Protein AF-A0A378F6L7-F1 (afdb_monomer)

Sequence (159 aa):
MEGLFYFVRNPQSTYTEWGWEIWPQGLTDGIMMIKARYGDIPIYITENGLGAKDPIIDGEVVDDPRIDYLSSHIGALEKALALGADVRGYYPWSFIDLLSWLNGYQKQYGFVYVDHSKIWRGNERRVFMVQICYCQSRRTALIFSCGRHSAPGLILEYS

Nearest PDB structures (foldseek):
  5yif-assembly2_B  TM=9.722E-01  e=2.146E-14  Bacillus sp. (in: firmicutes)
  8ht0-assembly1_A  TM=9.486E-01  e=3.854E-12  Caldibacillus thermoamylovorans
  5ns7-assembly1_A  TM=9.377E-01  e=6.087E-11  marine metagenome
  5ns8-assembly1_C  TM=9.404E-01  e=1.174E-10  marine metagenome
  5ns6-assembly1_C  TM=9.397E-01  e=1.254E-10  marine metagenome

Structure (mmCIF, N/CA/C/O backbone):
data_AF-A0A378F6L7-F1
#
_entry.id   AF-A0A378F6L7-F1
#
loop_
_atom_site.group_PDB
_atom_site.id
_atom_site.type_symbol
_atom_site.label_atom_id
_atom_site.label_alt_id
_atom_site.label_comp_id
_atom_site.label_asym_id
_atom_site.label_entity_id
_atom_site.label_seq_id
_atom_site.pdbx_PDB_ins_code
_atom_site.Cartn_x
_atom_site.Cartn_y
_atom_site.Cartn_z
_atom_site.occupancy
_atom_site.B_iso_or_equiv
_atom_site.auth_seq_id
_atom_site.auth_comp_id
_atom_site.auth_asym_id
_atom_site.auth_atom_id
_atom_site.pdbx_PDB_model_num
ATOM 1 N N . MET A 1 1 ? 17.661 23.290 4.396 1.00 47.00 1 MET A N 1
ATOM 2 C CA . MET A 1 1 ? 17.514 23.350 5.863 1.00 47.00 1 MET A CA 1
ATOM 3 C C . MET A 1 1 ? 18.167 22.096 6.411 1.00 47.00 1 MET A C 1
ATOM 5 O O . MET A 1 1 ? 17.628 21.012 6.246 1.00 47.00 1 MET A O 1
ATOM 9 N N . GLU A 1 2 ? 19.389 22.233 6.908 1.00 51.03 2 GLU A N 1
ATOM 10 C CA . GLU A 1 2 ? 20.197 21.135 7.442 1.00 51.03 2 GLU A CA 1
ATOM 11 C C . GLU A 1 2 ? 19.843 20.962 8.932 1.00 51.03 2 GLU A C 1
ATOM 13 O O . GLU A 1 2 ? 19.684 21.960 9.632 1.00 51.03 2 GLU A O 1
ATOM 18 N N . GLY A 1 3 ? 19.640 19.729 9.412 1.00 74.38 3 GLY A N 1
ATOM 19 C CA . GLY A 1 3 ? 19.447 19.449 10.847 1.00 74.38 3 GLY A CA 1
ATOM 20 C C . GLY A 1 3 ? 18.022 19.525 11.425 1.00 74.38 3 GLY A C 1
ATOM 21 O O . GLY A 1 3 ? 17.879 19.441 12.639 1.00 74.38 3 GLY A O 1
ATOM 22 N N . LEU A 1 4 ? 16.960 19.647 10.616 1.00 78.25 4 LEU A N 1
ATOM 23 C CA . LEU A 1 4 ? 15.572 19.610 11.129 1.00 78.25 4 LEU A CA 1
ATOM 24 C C . LEU A 1 4 ? 15.067 18.200 11.462 1.00 78.25 4 LEU A C 1
ATOM 26 O O . LEU A 1 4 ? 14.217 18.039 12.333 1.00 78.25 4 LEU A O 1
ATOM 30 N N . PHE A 1 5 ? 15.576 17.186 10.769 1.00 79.44 5 PHE A N 1
ATOM 31 C CA . PHE A 1 5 ? 15.287 15.778 11.016 1.00 79.44 5 PHE A CA 1
ATOM 32 C C . PHE A 1 5 ? 16.454 14.924 10.517 1.00 79.44 5 PHE A C 1
ATOM 34 O O . PHE A 1 5 ? 17.208 15.340 9.635 1.00 79.44 5 PHE A O 1
ATOM 41 N N . TYR A 1 6 ? 16.592 13.724 11.077 1.00 77.56 6 TYR A N 1
ATOM 42 C CA . TYR A 1 6 ? 17.505 12.698 10.587 1.00 77.56 6 TYR A CA 1
ATOM 43 C C . TYR A 1 6 ? 16.699 11.460 10.198 1.00 77.56 6 TYR A C 1
ATOM 45 O O . TYR A 1 6 ? 15.726 11.100 10.860 1.00 77.56 6 TYR A O 1
ATOM 53 N N . PHE A 1 7 ? 17.088 10.821 9.097 1.00 78.81 7 PHE A N 1
ATOM 54 C CA . PHE A 1 7 ? 16.468 9.573 8.676 1.00 78.81 7 PHE A CA 1
ATOM 55 C C . PHE A 1 7 ? 16.966 8.443 9.572 1.00 78.81 7 PHE A C 1
ATOM 57 O O . PHE A 1 7 ? 18.150 8.108 9.559 1.00 78.81 7 PHE A O 1
ATOM 64 N N . VAL A 1 8 ? 16.056 7.844 10.334 1.00 84.56 8 VAL A N 1
ATOM 65 C CA . VAL A 1 8 ? 16.320 6.593 11.043 1.00 84.56 8 VAL A CA 1
ATOM 66 C C . VAL A 1 8 ? 15.989 5.452 10.097 1.00 84.56 8 VAL A C 1
ATOM 68 O O . VAL A 1 8 ? 14.870 5.367 9.601 1.00 84.56 8 VAL A O 1
ATOM 71 N N . ARG A 1 9 ? 16.969 4.586 9.832 1.00 87.38 9 ARG A N 1
ATOM 72 C CA . ARG A 1 9 ? 16.750 3.345 9.089 1.00 87.38 9 ARG A CA 1
ATOM 73 C C . ARG A 1 9 ? 16.812 2.171 10.042 1.00 87.38 9 ARG A C 1
ATOM 75 O O . ARG A 1 9 ? 17.753 2.063 10.825 1.00 87.38 9 ARG A O 1
ATOM 82 N N . ASN A 1 10 ? 15.830 1.289 9.937 1.00 88.44 10 ASN A N 1
ATOM 83 C CA . ASN A 1 10 ? 15.849 0.001 10.594 1.00 88.44 10 ASN A CA 1
ATOM 84 C C . ASN A 1 10 ? 16.680 -0.976 9.737 1.00 88.44 10 ASN A C 1
ATOM 86 O O . ASN A 1 10 ? 16.257 -1.302 8.627 1.00 88.44 10 ASN A O 1
ATOM 90 N N . PRO A 1 11 ? 17.835 -1.477 10.218 1.00 88.38 11 PRO A N 1
ATOM 91 C CA . PRO A 1 11 ? 18.685 -2.390 9.447 1.00 88.38 11 PRO A CA 1
ATOM 92 C C . PRO A 1 11 ? 18.005 -3.712 9.071 1.00 88.38 11 PRO A C 1
ATOM 94 O O . PRO A 1 11 ? 18.477 -4.402 8.174 1.00 88.38 11 PRO A O 1
ATOM 97 N N . GLN A 1 12 ? 16.926 -4.081 9.765 1.00 88.56 12 GLN A N 1
ATOM 98 C CA . GLN A 1 12 ? 16.186 -5.324 9.538 1.00 88.56 12 GLN A CA 1
ATOM 99 C C . GLN A 1 12 ? 15.013 -5.160 8.562 1.00 88.56 12 GLN A C 1
ATOM 101 O O . GLN A 1 12 ? 14.306 -6.130 8.298 1.00 88.56 12 GLN A O 1
ATOM 106 N N . SER A 1 13 ? 14.777 -3.947 8.056 1.00 90.31 13 SER A N 1
ATOM 107 C CA . SER A 1 13 ? 13.631 -3.650 7.201 1.00 90.31 13 SER A CA 1
ATOM 108 C C . SER A 1 13 ? 13.992 -3.637 5.719 1.00 90.31 13 SER A C 1
ATOM 110 O O . SER A 1 13 ? 15.152 -3.481 5.331 1.00 90.31 13 SER A O 1
ATOM 112 N N . THR A 1 14 ? 12.973 -3.798 4.880 1.00 91.50 14 THR A N 1
ATOM 113 C CA . THR A 1 14 ? 13.114 -3.750 3.423 1.00 91.50 14 THR A CA 1
ATOM 114 C C . THR A 1 14 ? 12.780 -2.352 2.930 1.00 91.50 14 THR A C 1
ATOM 116 O O . THR A 1 14 ? 11.801 -1.750 3.363 1.00 91.50 14 THR A O 1
ATOM 119 N N . TYR A 1 15 ? 13.575 -1.838 1.996 1.00 92.00 15 TYR A N 1
ATOM 120 C CA . TYR A 1 15 ? 13.383 -0.511 1.425 1.00 92.00 15 TYR A CA 1
ATOM 121 C C . TYR A 1 15 ? 13.254 -0.597 -0.093 1.00 92.00 15 TYR A C 1
ATOM 123 O O . TYR A 1 15 ? 13.943 -1.376 -0.748 1.00 92.00 15 TYR A O 1
ATOM 131 N N . THR A 1 16 ? 12.390 0.241 -0.655 1.00 90.31 16 THR A N 1
ATOM 132 C CA . THR A 1 16 ? 12.325 0.476 -2.101 1.00 90.31 16 THR A CA 1
ATOM 133 C C . THR A 1 16 ? 13.617 1.133 -2.600 1.00 90.31 16 THR A C 1
ATOM 135 O O . THR A 1 16 ? 14.340 1.765 -1.824 1.00 90.31 16 THR A O 1
ATOM 138 N N . GLU A 1 17 ? 13.864 1.095 -3.915 1.00 86.50 17 GLU A N 1
ATOM 139 C CA . GLU A 1 17 ? 14.955 1.857 -4.560 1.00 86.50 17 GLU A CA 1
ATOM 140 C C . GLU A 1 17 ? 14.894 3.362 -4.215 1.00 86.50 17 GLU A C 1
ATOM 142 O O . GLU A 1 17 ? 15.896 4.071 -4.219 1.00 86.50 17 GLU A O 1
ATOM 147 N N . TRP A 1 18 ? 13.711 3.842 -3.830 1.00 86.69 18 TRP A N 1
ATOM 148 C CA . TRP A 1 18 ? 13.436 5.232 -3.481 1.00 86.69 18 TRP A CA 1
ATOM 149 C C . TRP A 1 18 ? 13.575 5.540 -1.990 1.00 86.69 18 TRP A C 1
ATOM 151 O O . TRP A 1 18 ? 13.225 6.638 -1.563 1.00 86.69 18 TRP A O 1
ATOM 161 N N . GLY A 1 19 ? 14.053 4.586 -1.188 1.00 88.19 19 GLY A N 1
ATOM 162 C CA . GLY A 1 19 ? 14.292 4.759 0.244 1.00 88.19 19 GLY A CA 1
ATOM 163 C C . GLY A 1 19 ? 13.038 4.708 1.118 1.00 88.19 19 GLY A C 1
ATOM 164 O O . GLY A 1 19 ? 13.132 5.004 2.306 1.00 88.19 19 GLY A O 1
ATOM 165 N N . TRP A 1 20 ? 11.887 4.328 0.557 1.00 89.69 20 TRP A N 1
ATOM 166 C CA . TRP A 1 20 ? 10.659 4.100 1.324 1.00 89.69 20 TRP A CA 1
ATOM 167 C C . TRP A 1 20 ? 10.703 2.723 1.963 1.00 89.69 20 TRP A C 1
ATOM 169 O O . TRP A 1 20 ? 10.970 1.744 1.268 1.00 89.69 20 TRP A O 1
ATOM 179 N N . GLU A 1 21 ? 10.434 2.659 3.259 1.00 94.00 21 GLU A N 1
ATOM 180 C CA . GLU A 1 21 ? 10.332 1.403 3.991 1.00 94.00 21 GLU A CA 1
ATOM 181 C C . GLU A 1 21 ? 9.071 0.636 3.582 1.00 94.00 21 GLU A C 1
ATOM 183 O O . GLU A 1 21 ? 7.983 1.207 3.503 1.00 94.00 21 GLU A O 1
ATOM 188 N N . ILE A 1 22 ? 9.212 -0.663 3.332 1.00 95.06 22 ILE A N 1
ATOM 189 C CA . ILE A 1 22 ? 8.095 -1.577 3.104 1.00 95.06 22 ILE A CA 1
ATOM 190 C C . ILE A 1 22 ? 7.765 -2.228 4.446 1.00 95.06 22 ILE A C 1
ATOM 192 O O . ILE A 1 22 ? 8.393 -3.205 4.849 1.00 95.06 22 ILE A O 1
ATOM 196 N N . TRP A 1 23 ? 6.769 -1.672 5.138 1.00 95.69 23 TRP A N 1
ATOM 197 C CA . TRP A 1 23 ? 6.347 -2.133 6.461 1.00 95.69 23 TRP A CA 1
ATOM 198 C C . TRP A 1 23 ? 4.824 -2.338 6.528 1.00 95.69 23 TRP A C 1
ATOM 200 O O . TRP A 1 23 ? 4.104 -1.465 7.019 1.00 95.69 23 TRP A O 1
ATOM 210 N N . PRO A 1 24 ? 4.306 -3.497 6.069 1.00 96.12 24 PRO A N 1
ATOM 211 C CA . PRO A 1 24 ? 2.865 -3.754 6.017 1.00 96.12 24 PRO A CA 1
ATOM 212 C C . PRO A 1 24 ? 2.180 -3.633 7.381 1.00 96.12 24 PRO A C 1
ATOM 214 O O . PRO A 1 24 ? 1.063 -3.134 7.472 1.00 96.12 24 PRO A O 1
ATOM 217 N N . GLN A 1 25 ? 2.862 -4.026 8.462 1.00 96.06 25 GLN A N 1
ATOM 218 C CA . GLN A 1 25 ? 2.337 -3.913 9.826 1.00 96.06 25 GLN A CA 1
ATOM 219 C C . GLN A 1 25 ? 1.999 -2.460 10.205 1.00 96.06 25 GLN A C 1
ATOM 221 O O . GLN A 1 25 ? 1.037 -2.235 10.935 1.00 96.06 25 GLN A O 1
ATOM 226 N N . GLY A 1 26 ? 2.702 -1.474 9.637 1.00 96.12 26 GLY A N 1
ATOM 227 C CA . GLY A 1 26 ? 2.406 -0.057 9.846 1.00 96.12 26 GLY A CA 1
ATOM 228 C C . GLY A 1 26 ? 1.011 0.349 9.367 1.00 96.12 26 GLY A C 1
ATOM 229 O O . GLY A 1 26 ? 0.416 1.255 9.949 1.00 96.12 26 GLY A O 1
ATOM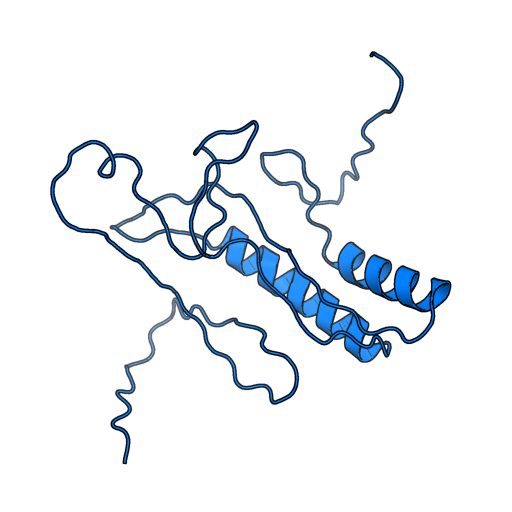 230 N N . LEU A 1 27 ? 0.449 -0.344 8.366 1.00 97.44 27 LEU A N 1
ATOM 231 C CA . LEU A 1 27 ? -0.935 -0.130 7.937 1.00 97.44 27 LEU A CA 1
ATOM 232 C C . LEU A 1 27 ? -1.919 -0.566 9.029 1.00 97.44 27 LEU A C 1
ATOM 234 O O . LEU A 1 27 ? -2.814 0.201 9.384 1.00 97.44 27 LEU A O 1
ATOM 238 N N . THR A 1 28 ? -1.727 -1.760 9.598 1.00 98.12 28 THR A N 1
ATOM 239 C CA . THR A 1 28 ? -2.532 -2.254 10.727 1.00 98.12 28 THR A CA 1
ATOM 240 C C . THR A 1 28 ? -2.451 -1.295 11.905 1.00 98.12 28 THR A C 1
ATOM 242 O O . THR A 1 28 ? -3.478 -0.857 12.421 1.00 98.12 28 THR A O 1
ATOM 245 N N . ASP A 1 29 ? -1.230 -0.941 12.307 1.00 98.06 29 ASP A N 1
ATOM 246 C CA . ASP A 1 29 ? -0.982 -0.101 13.476 1.00 98.06 29 ASP A CA 1
ATOM 247 C C . ASP A 1 29 ? -1.601 1.290 13.287 1.00 98.06 29 ASP A C 1
ATOM 249 O O . ASP A 1 29 ? -2.243 1.814 14.196 1.00 98.06 29 ASP A O 1
ATOM 253 N N . GLY A 1 30 ? -1.491 1.862 12.082 1.00 97.81 30 GLY A N 1
ATOM 254 C CA . GLY A 1 30 ? -2.107 3.139 11.727 1.00 97.81 30 GLY A CA 1
ATOM 255 C C . GLY A 1 30 ? -3.635 3.106 11.793 1.00 97.81 30 GLY A C 1
ATOM 256 O O . GLY A 1 30 ? -4.242 3.995 12.394 1.00 97.81 30 GLY A O 1
ATOM 257 N N . ILE A 1 31 ? -4.269 2.067 11.239 1.00 98.12 31 ILE A N 1
ATOM 258 C CA . ILE A 1 31 ? -5.730 1.886 11.305 1.00 98.12 31 ILE A CA 1
ATOM 259 C C . ILE A 1 31 ? -6.188 1.753 12.763 1.00 98.12 31 ILE A C 1
ATOM 261 O O . ILE A 1 31 ? -7.138 2.417 13.183 1.00 98.12 31 ILE A O 1
ATOM 265 N N . MET A 1 32 ? -5.492 0.939 13.559 1.00 98.25 32 MET A N 1
ATOM 266 C CA . MET A 1 32 ? -5.832 0.738 14.968 1.00 98.25 32 MET A CA 1
ATOM 267 C C . MET A 1 32 ? -5.583 1.992 15.807 1.00 98.25 32 MET A C 1
ATOM 269 O O . MET A 1 32 ? -6.366 2.278 16.711 1.00 98.25 32 MET A O 1
ATOM 273 N N . MET A 1 33 ? -4.560 2.786 15.485 1.00 98.12 33 MET A N 1
ATOM 274 C CA . MET A 1 33 ? -4.325 4.090 16.105 1.00 98.12 33 MET A CA 1
ATOM 275 C C . MET A 1 33 ? -5.474 5.064 15.812 1.00 98.12 33 MET A C 1
ATOM 277 O O . MET A 1 33 ? -5.934 5.752 16.725 1.00 98.12 33 MET A O 1
ATOM 281 N N . ILE A 1 34 ? -5.965 5.112 14.567 1.00 97.62 34 ILE A N 1
ATOM 282 C CA . ILE A 1 34 ? -7.132 5.929 14.198 1.00 97.62 34 ILE A CA 1
ATOM 283 C C . ILE A 1 34 ? -8.354 5.479 15.001 1.00 97.62 34 ILE A C 1
ATOM 285 O O . ILE A 1 34 ? -8.991 6.309 15.647 1.00 97.62 34 ILE A O 1
ATOM 289 N N . LYS A 1 35 ? -8.637 4.173 15.038 1.00 97.19 35 LYS A N 1
ATOM 290 C CA . LYS A 1 35 ? -9.743 3.611 15.825 1.00 97.19 35 LYS A CA 1
ATOM 291 C C . LYS A 1 35 ? -9.620 3.947 17.314 1.00 97.19 35 LYS A C 1
ATOM 293 O O . LYS A 1 35 ? -10.578 4.406 17.922 1.00 97.19 35 LYS A O 1
ATOM 298 N N . ALA A 1 36 ? -8.442 3.772 17.911 1.00 97.94 36 ALA A N 1
ATOM 299 C CA . ALA A 1 36 ? -8.218 4.067 19.327 1.00 97.94 36 ALA A CA 1
ATOM 300 C C . ALA A 1 36 ? -8.431 5.552 19.659 1.00 97.94 36 ALA A C 1
ATOM 302 O O . ALA A 1 36 ? -8.886 5.886 20.751 1.00 97.94 36 ALA A O 1
ATOM 303 N N . ARG A 1 37 ? -8.105 6.447 18.720 1.00 98.06 37 ARG A N 1
ATOM 304 C CA . ARG A 1 37 ? -8.198 7.896 18.917 1.00 98.06 37 ARG A CA 1
ATOM 305 C C . ARG A 1 37 ? -9.578 8.474 18.608 1.00 98.06 37 ARG A C 1
ATOM 307 O O . ARG A 1 37 ? -9.977 9.436 19.259 1.00 98.06 37 ARG A O 1
ATOM 314 N N . TYR A 1 38 ? -10.272 7.930 17.613 1.00 97.25 38 TYR A N 1
ATOM 315 C CA . TYR A 1 38 ? -11.509 8.501 17.070 1.00 97.25 38 TYR A CA 1
ATOM 316 C C . TYR A 1 38 ? -12.735 7.588 17.225 1.00 97.25 38 TYR A C 1
ATOM 318 O O . TYR A 1 38 ? -13.845 8.009 16.909 1.00 97.25 38 TYR A O 1
ATOM 326 N N . GLY A 1 39 ? -12.561 6.373 17.746 1.00 95.62 39 GLY A N 1
ATOM 327 C CA . GLY A 1 39 ? -13.619 5.379 17.899 1.00 95.62 39 GLY A CA 1
ATOM 328 C C . GLY A 1 39 ? -13.925 4.623 16.605 1.00 95.62 39 GLY A C 1
ATOM 329 O O . GLY A 1 39 ? -13.101 4.534 15.692 1.00 95.62 39 GLY A O 1
ATOM 330 N N . ASP A 1 40 ? -15.135 4.074 16.532 1.00 94.50 40 ASP A N 1
ATOM 331 C CA . ASP A 1 40 ? -15.585 3.194 15.448 1.00 94.50 40 ASP A CA 1
ATOM 332 C C . ASP A 1 40 ? -16.092 3.988 14.241 1.00 94.50 40 ASP A C 1
ATOM 334 O O . ASP A 1 40 ? -17.266 3.934 13.873 1.00 94.50 40 ASP A O 1
ATOM 338 N N . ILE A 1 41 ? -15.195 4.770 13.641 1.00 96.19 41 ILE A N 1
ATOM 339 C CA . ILE A 1 41 ? -15.486 5.512 12.417 1.00 96.19 41 ILE A CA 1
ATOM 340 C C . ILE A 1 41 ? -15.255 4.640 11.171 1.00 96.19 41 ILE A C 1
ATOM 342 O O . ILE A 1 41 ? -14.326 3.830 11.157 1.00 96.19 41 ILE A O 1
ATOM 346 N N . PRO A 1 42 ? -16.037 4.838 10.095 1.00 95.44 42 PRO A N 1
ATOM 347 C CA . PRO A 1 42 ? -15.778 4.196 8.811 1.00 95.44 42 PRO A CA 1
ATOM 348 C C . PRO A 1 42 ? -14.448 4.657 8.209 1.00 95.44 42 PRO A C 1
ATOM 350 O O . PRO A 1 42 ? -14.211 5.859 8.071 1.00 95.44 42 PRO A O 1
ATOM 353 N N . ILE A 1 43 ? -13.610 3.714 7.785 1.00 95.56 43 ILE A N 1
ATOM 354 C CA . ILE A 1 43 ? -12.305 3.974 7.169 1.00 95.56 43 ILE A CA 1
ATOM 355 C C . ILE A 1 43 ? -12.309 3.487 5.717 1.00 95.56 43 ILE A C 1
ATOM 357 O O . ILE A 1 43 ? -12.791 2.399 5.400 1.00 95.56 43 ILE A O 1
ATOM 361 N N . TYR A 1 44 ? -11.721 4.290 4.833 1.00 94.38 44 TYR A N 1
ATOM 362 C CA . TYR A 1 44 ? -11.426 3.920 3.452 1.00 94.38 44 TYR A CA 1
ATOM 363 C C . TYR A 1 44 ? -9.943 4.162 3.195 1.00 94.38 44 TYR A C 1
ATOM 365 O O . TYR A 1 44 ? -9.446 5.262 3.428 1.00 94.38 44 TYR A O 1
ATOM 373 N N . ILE A 1 45 ? -9.240 3.146 2.701 1.00 95.38 45 ILE A N 1
ATOM 374 C CA . ILE A 1 45 ? -7.862 3.299 2.237 1.00 95.38 45 ILE A CA 1
ATOM 375 C C . ILE A 1 45 ? -7.935 3.807 0.804 1.00 95.38 45 ILE A C 1
ATOM 377 O O . ILE A 1 45 ? -8.117 3.022 -0.120 1.00 95.38 45 ILE A O 1
ATOM 381 N N . THR A 1 46 ? -7.884 5.125 0.627 1.00 94.56 46 THR A N 1
ATOM 382 C CA . THR A 1 46 ? -8.065 5.768 -0.684 1.00 94.56 46 THR A CA 1
ATOM 383 C C . THR A 1 46 ? -6.872 5.585 -1.611 1.00 94.56 46 THR A C 1
ATOM 385 O O . THR A 1 46 ? -7.048 5.641 -2.823 1.00 94.56 46 THR A O 1
ATOM 388 N N . GLU A 1 47 ? -5.679 5.367 -1.056 1.00 94.88 47 GLU A N 1
ATOM 389 C CA . GLU A 1 47 ? -4.462 5.104 -1.818 1.00 94.88 47 GLU A CA 1
ATOM 390 C C . GLU A 1 47 ? -3.539 4.162 -1.041 1.00 94.88 47 GLU A C 1
ATOM 392 O O . GLU A 1 47 ? -3.211 4.401 0.124 1.00 94.88 47 GLU A O 1
ATOM 397 N N . ASN A 1 48 ? -3.081 3.099 -1.699 1.00 95.00 48 ASN A N 1
ATOM 398 C CA . ASN A 1 48 ? -1.935 2.304 -1.265 1.00 95.00 48 ASN A CA 1
ATOM 399 C C . ASN A 1 48 ? -1.306 1.603 -2.474 1.00 95.00 48 ASN A C 1
ATOM 401 O O . ASN A 1 48 ? -2.017 1.035 -3.294 1.00 95.00 48 ASN A O 1
ATOM 405 N N . GLY A 1 49 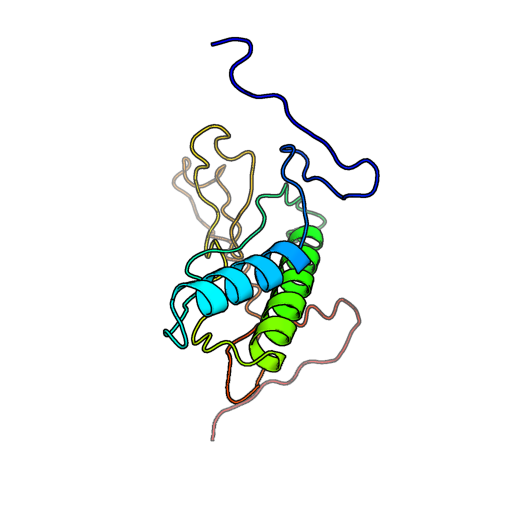? 0.016 1.635 -2.610 1.00 92.38 49 GLY A N 1
ATOM 406 C CA . GLY A 1 49 ? 0.668 1.003 -3.752 1.00 92.38 49 GLY A CA 1
ATOM 407 C C . GLY A 1 49 ? 2.171 1.207 -3.788 1.00 92.38 49 GLY A C 1
ATOM 408 O O . GLY A 1 49 ? 2.743 1.907 -2.950 1.00 92.38 49 GLY A O 1
ATOM 409 N N . LEU A 1 50 ? 2.800 0.583 -4.782 1.00 93.38 50 LEU A N 1
ATOM 410 C CA . LEU A 1 50 ? 4.244 0.582 -4.963 1.00 93.38 50 LEU A CA 1
ATOM 411 C C . LEU A 1 50 ? 4.620 1.193 -6.313 1.00 93.38 50 LEU A C 1
ATOM 413 O O . LEU A 1 50 ? 4.230 0.690 -7.365 1.00 93.38 50 LEU A O 1
ATOM 417 N N . GLY A 1 51 ? 5.445 2.240 -6.255 1.00 91.06 51 GLY A N 1
ATOM 418 C CA . GLY A 1 51 ? 6.178 2.740 -7.413 1.00 91.06 51 GLY A CA 1
ATOM 419 C C . GLY A 1 51 ? 7.468 1.946 -7.605 1.00 91.06 51 GLY A C 1
ATOM 420 O O . GLY A 1 51 ? 8.424 2.157 -6.852 1.00 91.06 51 GLY A O 1
ATOM 421 N N . ALA A 1 52 ? 7.505 1.068 -8.603 1.00 89.75 52 ALA A N 1
ATOM 422 C CA . ALA A 1 52 ? 8.649 0.214 -8.925 1.00 89.75 52 ALA A CA 1
ATOM 423 C C . ALA A 1 52 ? 9.142 0.469 -10.356 1.00 89.75 52 ALA A C 1
ATOM 425 O O . ALA A 1 52 ? 8.555 1.267 -11.086 1.00 89.75 52 ALA A O 1
ATOM 426 N N . LYS A 1 53 ? 10.258 -0.162 -10.725 1.00 89.88 53 LYS A N 1
ATOM 427 C CA . LYS A 1 53 ? 10.646 -0.306 -12.128 1.00 89.88 53 LYS A CA 1
ATOM 428 C C . LYS A 1 53 ? 10.083 -1.623 -12.628 1.00 89.88 53 LYS A C 1
ATOM 430 O O . LYS A 1 53 ? 10.435 -2.658 -12.064 1.00 89.88 53 LYS A O 1
ATOM 435 N N . ASP A 1 54 ? 9.308 -1.569 -13.700 1.00 87.81 54 ASP A N 1
ATOM 436 C CA . ASP A 1 54 ? 8.711 -2.762 -14.293 1.00 87.81 54 ASP A CA 1
ATOM 437 C C . ASP A 1 54 ? 9.416 -3.085 -15.618 1.00 87.81 54 ASP A C 1
ATOM 439 O O . ASP A 1 54 ? 9.128 -2.461 -16.649 1.00 87.81 54 ASP A O 1
ATOM 443 N N . PRO A 1 55 ? 10.401 -4.001 -15.624 1.00 88.69 55 PRO A N 1
ATOM 444 C CA . PRO A 1 55 ? 11.054 -4.401 -16.857 1.00 88.69 55 PRO A CA 1
ATOM 445 C C . PRO A 1 55 ? 10.082 -5.174 -17.751 1.00 88.69 55 PRO A C 1
ATOM 447 O O . PRO A 1 55 ? 9.245 -5.942 -17.276 1.00 88.69 55 PRO A O 1
ATOM 450 N N . ILE A 1 56 ? 10.242 -4.995 -19.062 1.00 87.06 56 ILE A N 1
ATOM 451 C CA . ILE A 1 56 ? 9.535 -5.794 -20.063 1.00 87.06 56 ILE A CA 1
ATOM 452 C C . ILE A 1 56 ? 10.452 -6.942 -20.483 1.00 87.06 56 ILE A C 1
ATOM 454 O O . ILE A 1 56 ? 11.521 -6.696 -21.045 1.00 87.06 56 ILE A O 1
ATOM 458 N N . ILE A 1 57 ? 10.039 -8.181 -20.220 1.00 85.38 57 ILE A N 1
ATOM 459 C CA . ILE A 1 57 ? 10.762 -9.406 -20.587 1.00 85.38 57 ILE A CA 1
ATOM 460 C C . ILE A 1 57 ? 9.839 -10.226 -21.485 1.00 85.38 57 ILE A C 1
ATOM 462 O O . ILE A 1 57 ? 8.687 -10.454 -21.139 1.00 85.38 57 ILE A O 1
ATOM 466 N N . ASP A 1 58 ? 10.315 -10.591 -22.677 1.00 89.06 58 ASP A N 1
ATOM 467 C CA . ASP A 1 58 ? 9.547 -11.350 -23.678 1.00 89.06 58 ASP A CA 1
ATOM 468 C C . ASP A 1 58 ? 8.181 -10.734 -24.051 1.00 89.06 58 ASP A C 1
ATOM 470 O O . ASP A 1 58 ? 7.250 -11.418 -24.468 1.00 89.06 58 ASP A O 1
ATOM 474 N N . GLY A 1 59 ? 8.077 -9.404 -23.956 1.00 82.69 59 GLY A N 1
ATOM 475 C CA . GLY A 1 59 ? 6.857 -8.653 -24.266 1.00 82.69 59 GLY A CA 1
ATOM 476 C C . GLY A 1 59 ? 5.879 -8.514 -23.097 1.00 82.69 59 GLY A C 1
ATOM 477 O O . GLY A 1 59 ? 4.852 -7.859 -23.266 1.00 82.69 59 GLY A O 1
ATOM 478 N N . GLU A 1 60 ? 6.212 -9.053 -21.925 1.00 81.56 60 GLU A N 1
ATOM 479 C CA . GLU A 1 60 ? 5.400 -8.971 -20.712 1.00 81.56 60 GLU A CA 1
ATOM 480 C C . GLU A 1 60 ? 6.020 -8.032 -19.678 1.00 81.56 60 GLU A C 1
ATOM 482 O O . GLU A 1 60 ? 7.237 -7.974 -19.506 1.00 81.56 60 GLU A O 1
ATOM 487 N N . VAL A 1 61 ? 5.164 -7.291 -18.977 1.00 85.50 61 VAL A N 1
ATOM 488 C CA . VAL A 1 61 ? 5.542 -6.432 -17.851 1.00 85.50 61 VAL A CA 1
ATOM 489 C C . VAL A 1 61 ? 5.745 -7.306 -16.615 1.00 85.50 61 VAL A C 1
ATOM 491 O O . VAL A 1 61 ? 4.822 -7.999 -16.195 1.00 85.50 61 VAL A O 1
ATOM 494 N N . VAL A 1 62 ? 6.941 -7.269 -16.030 1.00 87.25 62 VAL A N 1
ATOM 495 C CA . VAL A 1 62 ? 7.280 -8.044 -14.831 1.00 87.25 62 VAL A CA 1
ATOM 496 C C . VAL A 1 62 ? 7.109 -7.168 -13.591 1.00 87.25 62 VAL A C 1
ATOM 498 O O . VAL A 1 62 ? 7.967 -6.340 -13.291 1.00 87.25 62 VAL A O 1
ATOM 501 N N . ASP A 1 63 ? 6.003 -7.359 -12.868 1.00 87.25 63 ASP A N 1
ATOM 502 C CA . ASP A 1 63 ? 5.587 -6.529 -11.729 1.00 87.25 63 ASP A CA 1
ATOM 503 C C . ASP A 1 63 ? 5.458 -7.294 -10.394 1.00 87.25 63 ASP A C 1
ATOM 505 O O . ASP A 1 63 ? 4.768 -6.842 -9.475 1.00 87.25 63 ASP A O 1
ATOM 509 N N . ASP A 1 64 ? 6.173 -8.418 -10.235 1.00 87.62 64 ASP A N 1
ATOM 510 C CA . ASP A 1 64 ? 6.178 -9.222 -8.996 1.00 87.62 64 ASP A CA 1
ATOM 511 C C . ASP A 1 64 ? 6.372 -8.393 -7.714 1.00 87.62 64 ASP A C 1
ATOM 513 O O . ASP A 1 64 ? 5.611 -8.596 -6.764 1.00 87.62 64 ASP A O 1
ATOM 517 N N . PRO A 1 65 ? 7.282 -7.394 -7.659 1.00 90.50 65 PRO A N 1
ATOM 518 C CA . PRO A 1 65 ? 7.439 -6.581 -6.455 1.00 90.50 65 PRO A CA 1
ATOM 519 C C . PRO A 1 65 ? 6.162 -5.831 -6.055 1.00 90.50 65 PRO A C 1
ATOM 521 O O . PRO A 1 65 ? 5.904 -5.632 -4.866 1.00 90.50 65 PRO A O 1
ATOM 524 N N . ARG A 1 66 ? 5.347 -5.403 -7.031 1.00 91.00 66 ARG A N 1
ATOM 525 C CA . ARG A 1 66 ? 4.065 -4.729 -6.776 1.00 91.00 66 ARG A CA 1
ATOM 526 C C . ARG A 1 66 ? 3.032 -5.717 -6.250 1.00 91.00 66 ARG A C 1
ATOM 528 O O . ARG A 1 66 ? 2.314 -5.381 -5.307 1.00 91.00 66 ARG A O 1
ATOM 535 N N . ILE A 1 67 ? 2.983 -6.916 -6.829 1.00 87.06 67 ILE A N 1
ATOM 536 C CA . ILE A 1 67 ? 2.110 -8.006 -6.379 1.00 87.06 67 ILE A CA 1
ATOM 537 C C . ILE A 1 67 ? 2.422 -8.357 -4.919 1.00 87.06 67 ILE A C 1
ATOM 539 O O . ILE A 1 67 ? 1.517 -8.346 -4.085 1.00 87.06 67 ILE A O 1
ATOM 543 N N . ASP A 1 68 ? 3.694 -8.571 -4.584 1.00 89.94 68 ASP A N 1
ATOM 544 C CA . ASP A 1 68 ? 4.133 -8.905 -3.224 1.00 89.94 68 ASP A CA 1
ATOM 545 C C . ASP A 1 68 ? 3.841 -7.774 -2.225 1.00 89.94 68 ASP A C 1
ATOM 547 O O . ASP A 1 68 ? 3.343 -8.005 -1.113 1.00 89.94 68 ASP A O 1
ATOM 551 N N . TYR A 1 69 ? 4.103 -6.525 -2.625 1.00 93.62 69 TYR A N 1
ATOM 552 C CA . TYR A 1 69 ? 3.805 -5.352 -1.806 1.00 93.62 69 TYR A CA 1
ATOM 553 C C . TYR A 1 69 ? 2.318 -5.282 -1.470 1.00 93.62 69 TYR A C 1
ATOM 555 O O . TYR A 1 69 ? 1.948 -5.228 -0.299 1.00 93.62 69 TYR A O 1
ATOM 563 N N . LEU A 1 70 ? 1.455 -5.306 -2.480 1.00 92.62 70 LEU A N 1
ATOM 564 C CA . LEU A 1 70 ? 0.022 -5.185 -2.268 1.00 92.62 70 LEU A CA 1
ATOM 565 C C . LEU A 1 70 ? -0.513 -6.395 -1.492 1.00 92.62 70 LEU A C 1
ATOM 567 O O . LEU A 1 70 ? -1.235 -6.202 -0.521 1.00 92.62 70 LEU A O 1
ATOM 571 N N . SER A 1 71 ? -0.101 -7.621 -1.827 1.00 91.69 71 SER A N 1
ATOM 572 C CA . SER A 1 71 ? -0.513 -8.842 -1.117 1.00 91.69 71 SER A CA 1
ATOM 573 C C . SER A 1 71 ? -0.209 -8.763 0.384 1.00 91.69 71 SER A C 1
ATOM 575 O O . SER A 1 71 ? -1.082 -8.997 1.225 1.00 91.69 71 SER A O 1
ATOM 577 N N . SER A 1 72 ? 0.998 -8.320 0.746 1.00 94.62 72 SER A N 1
ATOM 578 C CA . SER A 1 72 ? 1.381 -8.162 2.153 1.00 94.62 72 SER A CA 1
ATOM 579 C C . SER A 1 72 ? 0.599 -7.059 2.886 1.00 94.62 72 SER A C 1
ATOM 581 O O . SER A 1 72 ? 0.241 -7.240 4.053 1.00 94.62 72 SER A O 1
ATOM 583 N N . HIS A 1 73 ? 0.275 -5.944 2.221 1.00 96.12 73 HIS A N 1
ATOM 584 C CA . HIS A 1 73 ? -0.525 -4.856 2.805 1.00 96.12 73 HIS A CA 1
ATOM 585 C C . HIS A 1 73 ? -2.003 -5.224 2.930 1.00 96.12 73 HIS A C 1
ATOM 587 O O . HIS A 1 73 ? -2.649 -4.859 3.911 1.00 96.12 73 HIS A O 1
ATOM 593 N N . ILE A 1 74 ? -2.531 -6.006 1.993 1.00 94.25 74 ILE A N 1
ATOM 594 C CA . ILE A 1 74 ? -3.869 -6.581 2.099 1.00 94.25 74 ILE A CA 1
ATOM 595 C C . ILE A 1 74 ? -3.946 -7.525 3.304 1.00 94.25 74 ILE A C 1
ATOM 597 O O . ILE A 1 74 ? -4.856 -7.392 4.118 1.00 94.25 74 ILE A O 1
ATOM 601 N N . GLY A 1 75 ? -2.954 -8.399 3.497 1.00 93.81 75 GLY A N 1
ATOM 602 C CA . GLY A 1 75 ? -2.887 -9.246 4.692 1.00 93.81 75 GLY A CA 1
ATOM 603 C C . GLY A 1 75 ? -2.793 -8.444 6.000 1.00 93.81 75 GLY A C 1
ATOM 604 O O . GLY A 1 75 ? -3.330 -8.851 7.029 1.00 93.81 75 GLY A O 1
ATOM 605 N N . ALA A 1 76 ? -2.148 -7.275 5.986 1.00 96.81 76 ALA A N 1
ATOM 606 C CA . ALA A 1 76 ? -2.150 -6.357 7.127 1.00 96.81 76 ALA A CA 1
ATOM 607 C C . ALA A 1 76 ? -3.536 -5.727 7.365 1.00 96.81 76 ALA A C 1
ATOM 609 O O . ALA A 1 76 ? -4.026 -5.693 8.494 1.00 96.81 76 ALA A O 1
ATOM 610 N N . LEU A 1 77 ? -4.222 -5.311 6.300 1.00 96.25 77 LEU A N 1
ATOM 611 C CA . LEU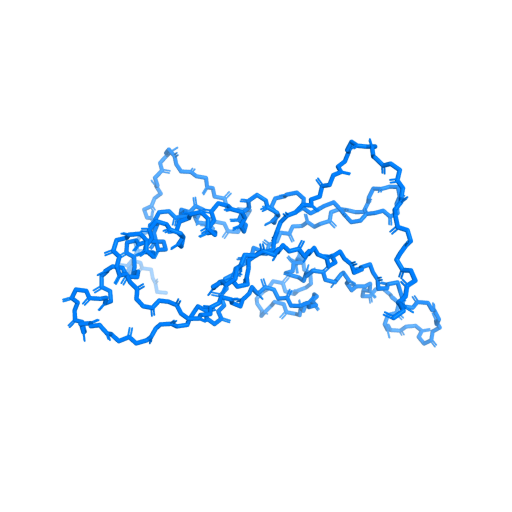 A 1 77 ? -5.592 -4.815 6.382 1.00 96.25 77 LEU A CA 1
ATOM 612 C C . LEU A 1 77 ? -6.556 -5.872 6.950 1.00 96.25 77 LEU A C 1
ATOM 614 O O . LEU A 1 77 ? -7.381 -5.550 7.806 1.00 96.25 77 LEU A O 1
ATOM 618 N N . GLU A 1 78 ? -6.426 -7.136 6.543 1.00 94.94 78 GLU A N 1
ATOM 619 C CA . GLU A 1 78 ? -7.210 -8.245 7.100 1.00 94.94 78 GLU A CA 1
ATOM 620 C C . GLU A 1 78 ? -7.002 -8.402 8.612 1.00 94.94 78 GLU A C 1
ATOM 622 O O . GLU A 1 78 ? -7.968 -8.616 9.349 1.00 94.94 78 GLU A O 1
ATOM 627 N N . LYS A 1 79 ? -5.771 -8.216 9.109 1.00 96.75 79 LYS A N 1
ATOM 628 C CA . LYS A 1 79 ? -5.501 -8.198 10.557 1.00 96.75 79 LYS A CA 1
ATOM 629 C C . LYS A 1 79 ? -6.230 -7.048 11.251 1.00 96.75 79 LYS A C 1
ATOM 631 O O . LYS A 1 79 ? -6.800 -7.259 12.316 1.00 96.75 79 LYS A O 1
ATOM 636 N N . ALA A 1 80 ? -6.252 -5.851 10.663 1.00 96.56 80 ALA A N 1
ATOM 637 C CA . ALA A 1 80 ? -6.978 -4.714 11.235 1.00 96.56 80 ALA A CA 1
ATOM 638 C C . ALA A 1 80 ? -8.496 -4.972 11.299 1.00 96.56 80 ALA A C 1
ATOM 640 O O . ALA A 1 80 ? -9.134 -4.677 12.312 1.00 96.56 80 ALA A O 1
ATOM 641 N N . LEU A 1 81 ? -9.065 -5.582 10.253 1.00 95.38 81 LEU A N 1
ATOM 642 C CA . LEU A 1 81 ? -10.464 -6.021 10.236 1.00 95.38 81 LEU A CA 1
ATOM 643 C C . LEU A 1 81 ? -10.742 -7.052 11.342 1.00 95.38 81 LEU A C 1
ATOM 645 O O . LEU A 1 81 ? -11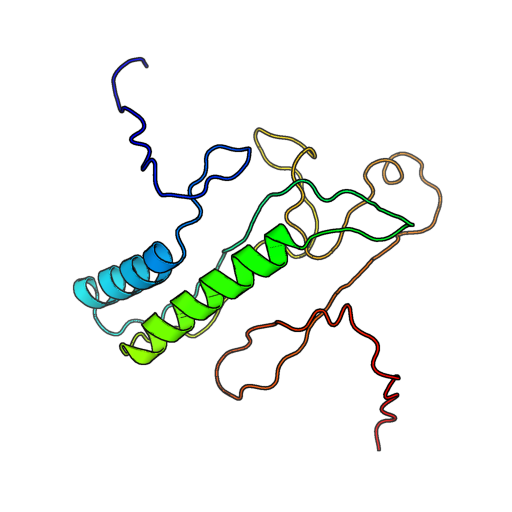.729 -6.926 12.065 1.00 95.38 81 LEU A O 1
ATOM 649 N N . ALA A 1 82 ? -9.850 -8.031 11.528 1.00 96.69 82 ALA A N 1
ATOM 650 C CA . ALA A 1 82 ? -9.962 -9.032 12.591 1.00 96.69 82 ALA A CA 1
ATOM 651 C C . ALA A 1 82 ? -9.875 -8.424 14.006 1.00 96.69 82 ALA A C 1
ATOM 653 O O . ALA A 1 82 ? -10.491 -8.938 14.937 1.00 96.69 82 ALA A O 1
ATOM 654 N N . LEU A 1 83 ? -9.160 -7.305 14.162 1.00 96.88 83 LEU A N 1
ATOM 655 C CA . LEU A 1 83 ? -9.092 -6.515 15.399 1.00 96.88 83 LEU A CA 1
ATOM 656 C C . LEU A 1 83 ? -10.288 -5.555 15.580 1.00 96.88 83 LEU A C 1
ATOM 658 O O . LEU A 1 83 ? -10.340 -4.801 16.554 1.00 96.88 83 LEU A O 1
ATOM 662 N N . GLY A 1 84 ? -11.265 -5.585 14.667 1.00 95.81 84 GLY A N 1
ATOM 663 C CA . GLY A 1 84 ? -12.530 -4.862 14.778 1.00 95.81 84 GLY A CA 1
ATOM 664 C C . GLY A 1 84 ? -12.542 -3.467 14.152 1.00 95.81 84 GLY A C 1
ATOM 665 O O . GLY A 1 84 ? -13.400 -2.660 14.513 1.00 95.81 84 GLY A O 1
ATOM 666 N N . ALA A 1 85 ? -11.607 -3.130 13.261 1.00 96.81 85 ALA A N 1
ATOM 667 C CA . ALA A 1 85 ? -11.682 -1.885 12.493 1.00 96.81 85 ALA A CA 1
ATOM 668 C C . ALA A 1 85 ? -12.825 -1.920 11.454 1.00 96.81 85 ALA A C 1
ATOM 670 O O . ALA A 1 85 ? -13.011 -2.924 10.7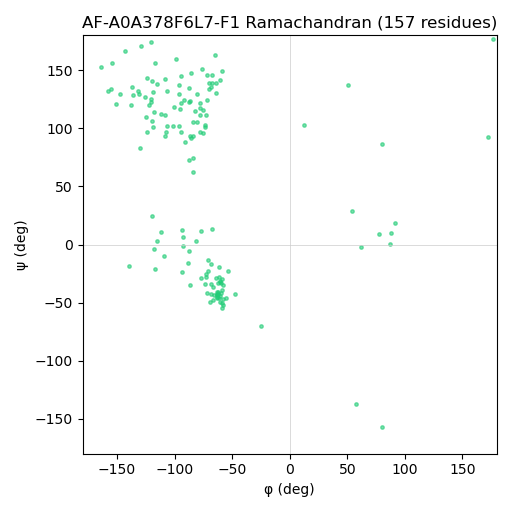71 1.00 96.81 85 ALA A O 1
ATOM 671 N N . ASP A 1 86 ? -13.560 -0.813 11.296 1.00 95.56 86 ASP A N 1
ATOM 672 C CA . ASP A 1 86 ? -14.591 -0.645 10.255 1.00 95.56 86 ASP A CA 1
ATOM 673 C C . ASP A 1 86 ? -13.955 -0.108 8.964 1.00 95.56 86 ASP A C 1
ATOM 675 O O . ASP A 1 86 ? -14.082 1.072 8.631 1.00 95.56 86 ASP A O 1
ATOM 679 N N . VAL A 1 87 ? -13.209 -0.960 8.250 1.00 94.38 87 VAL A N 1
ATOM 680 C CA . VAL A 1 87 ? -12.651 -0.602 6.936 1.00 94.38 87 VAL A CA 1
ATOM 681 C C . VAL A 1 87 ? -13.586 -1.073 5.829 1.00 94.38 87 VAL A C 1
ATOM 683 O O . VAL A 1 87 ? -13.866 -2.262 5.698 1.00 94.38 87 VAL A O 1
ATOM 686 N N . ARG A 1 88 ? -14.049 -0.132 5.004 1.00 92.94 88 ARG A N 1
ATOM 687 C CA . ARG A 1 88 ? -15.101 -0.360 4.000 1.00 92.94 88 ARG A CA 1
ATOM 688 C C . ARG A 1 88 ? -14.610 -0.340 2.559 1.00 92.94 88 ARG A C 1
ATOM 690 O O . ARG A 1 88 ? -15.361 -0.692 1.654 1.00 92.94 88 ARG A O 1
ATOM 697 N N . GLY A 1 89 ? -13.368 0.072 2.324 1.00 88.44 89 GLY A N 1
ATOM 698 C CA . GLY A 1 89 ? -12.789 0.064 0.987 1.00 88.44 89 GLY A CA 1
ATOM 699 C C . GLY A 1 89 ? -11.276 0.199 0.992 1.00 88.44 89 GLY A C 1
ATOM 700 O O . GLY A 1 89 ? -10.692 0.786 1.905 1.00 88.44 89 GLY A O 1
ATOM 701 N N . TYR A 1 90 ? -10.672 -0.346 -0.057 1.00 92.31 90 TYR A N 1
ATOM 702 C CA . TYR A 1 90 ? -9.246 -0.294 -0.329 1.00 92.31 90 TYR A CA 1
ATOM 703 C C . TYR A 1 90 ? -9.048 -0.028 -1.819 1.00 92.31 90 TYR A C 1
ATOM 705 O O . TYR A 1 90 ? -9.528 -0.785 -2.662 1.00 92.31 90 TYR A O 1
ATOM 713 N N . TYR A 1 91 ? -8.379 1.075 -2.125 1.00 91.62 91 TYR A N 1
ATOM 714 C CA . TYR A 1 91 ? -8.187 1.583 -3.472 1.00 91.62 91 TYR A CA 1
ATOM 715 C C . TYR A 1 91 ? -6.686 1.604 -3.761 1.00 91.62 91 TYR A C 1
ATOM 717 O O . TYR A 1 91 ? -5.965 2.478 -3.270 1.00 91.62 91 TYR A O 1
ATOM 725 N N . PRO A 1 92 ? -6.182 0.611 -4.507 1.00 89.94 92 PRO A N 1
ATOM 726 C CA . PRO A 1 92 ? -4.777 0.573 -4.845 1.00 89.94 92 PRO A CA 1
ATOM 727 C C . PRO A 1 92 ? -4.391 1.720 -5.783 1.00 89.94 92 PRO A C 1
ATOM 729 O O . PRO A 1 92 ? -5.106 2.046 -6.733 1.00 89.94 92 PRO A O 1
ATOM 732 N N . TRP A 1 93 ? -3.227 2.303 -5.521 1.00 90.44 93 TRP A N 1
ATOM 733 C CA . TRP A 1 93 ? -2.636 3.346 -6.344 1.00 90.44 93 TRP A CA 1
ATOM 734 C C . TRP A 1 93 ? -1.548 2.744 -7.252 1.00 90.44 93 TRP A C 1
ATOM 736 O O . TRP A 1 93 ? -0.561 2.222 -6.738 1.00 90.44 93 TRP A O 1
ATOM 746 N N . SER A 1 94 ? -1.651 2.801 -8.581 1.00 89.38 94 SER A N 1
ATOM 747 C CA . SER A 1 94 ? -2.658 3.475 -9.419 1.00 89.38 94 SER A CA 1
ATOM 748 C C . SER A 1 94 ? -3.246 2.541 -10.478 1.00 89.38 94 SER A C 1
ATOM 750 O O . SER A 1 94 ? -2.785 1.426 -10.700 1.00 89.38 94 SER A O 1
ATOM 752 N N . PHE A 1 95 ? -4.294 2.999 -11.165 1.00 86.12 95 PHE A N 1
ATOM 753 C CA . PHE A 1 95 ? -4.868 2.238 -12.275 1.00 86.12 95 PHE A CA 1
ATOM 754 C C . PHE A 1 95 ? -3.923 2.194 -13.489 1.00 86.12 95 PHE A C 1
ATOM 756 O O . PHE A 1 95 ? -3.633 1.121 -14.007 1.00 86.12 95 PHE A O 1
ATOM 763 N N . ILE A 1 96 ? -3.408 3.353 -13.905 1.00 87.19 96 ILE A N 1
ATOM 764 C CA . ILE A 1 96 ? -2.462 3.514 -15.020 1.00 87.19 96 ILE A CA 1
ATOM 765 C C . ILE A 1 96 ? -1.134 4.073 -14.524 1.00 87.19 96 ILE A C 1
ATOM 767 O O . ILE A 1 96 ? -1.098 4.772 -13.505 1.00 87.19 96 ILE A O 1
ATOM 771 N N . ASP A 1 97 ? -0.068 3.824 -15.277 1.00 85.25 97 ASP A N 1
ATOM 772 C CA . ASP A 1 97 ? 1.181 4.557 -15.104 1.00 85.25 97 ASP A CA 1
ATOM 773 C C . ASP A 1 97 ? 0.987 6.055 -15.340 1.00 85.25 97 ASP A C 1
ATOM 775 O O . ASP A 1 97 ? 0.232 6.498 -16.212 1.00 85.25 97 ASP A O 1
ATOM 779 N N . LEU A 1 98 ? 1.679 6.846 -14.525 1.00 84.81 98 LEU A N 1
ATOM 780 C CA . LEU A 1 98 ? 1.502 8.288 -14.438 1.00 84.81 98 LEU A CA 1
ATOM 781 C C . LEU A 1 98 ? 2.829 9.005 -14.216 1.00 84.81 98 LEU A C 1
ATOM 783 O O . LEU A 1 98 ? 3.846 8.408 -13.864 1.00 84.81 98 LEU A O 1
ATOM 787 N N . LEU A 1 99 ? 2.801 10.321 -14.406 1.00 82.56 99 LEU A N 1
ATOM 788 C CA . LEU A 1 99 ? 3.937 11.184 -14.124 1.00 82.56 99 LEU A CA 1
ATOM 789 C C . LEU A 1 99 ? 4.122 11.327 -12.605 1.00 82.56 99 LEU A C 1
ATOM 791 O O . LEU A 1 99 ? 3.318 11.972 -11.932 1.00 82.56 99 LEU A O 1
ATOM 795 N N . SER A 1 100 ? 5.204 10.767 -12.060 1.00 78.12 100 SER A N 1
ATOM 796 C CA . SER A 1 100 ? 5.584 10.990 -10.664 1.00 78.12 100 SER A CA 1
ATOM 797 C C . SER A 1 100 ? 6.237 12.360 -10.531 1.00 78.12 100 SER A C 1
ATOM 799 O O . SER A 1 100 ? 7.309 12.569 -11.090 1.00 78.12 100 SER A O 1
ATOM 801 N N . TRP A 1 101 ? 5.628 13.267 -9.762 1.00 77.12 101 TRP A N 1
ATOM 802 C CA . TRP A 1 101 ? 6.089 14.639 -9.495 1.00 77.12 101 TRP A CA 1
ATOM 803 C C . TRP A 1 101 ? 7.604 14.858 -9.643 1.00 77.12 101 TRP A C 1
ATOM 805 O O . TRP A 1 101 ? 8.049 15.490 -10.594 1.00 77.12 101 TRP A O 1
ATOM 815 N N . LEU A 1 102 ? 8.402 14.304 -8.724 1.00 72.12 102 LEU A N 1
ATOM 816 C CA . LEU A 1 102 ? 9.853 14.522 -8.681 1.00 72.12 102 LEU A CA 1
ATOM 817 C C . LEU A 1 102 ? 10.660 13.524 -9.523 1.00 72.12 102 LEU A C 1
ATOM 819 O O . LEU A 1 102 ? 11.836 13.762 -9.772 1.00 72.12 102 LEU A O 1
ATOM 823 N N . ASN A 1 103 ? 10.061 12.403 -9.934 1.00 68.56 103 ASN A N 1
ATOM 824 C CA . ASN A 1 103 ? 10.792 11.265 -10.511 1.00 68.56 103 ASN A CA 1
ATOM 825 C C . ASN A 1 103 ? 10.439 10.988 -11.982 1.00 68.56 103 ASN A C 1
ATOM 827 O O . ASN A 1 103 ? 10.917 10.018 -12.570 1.00 68.56 103 ASN A O 1
ATOM 831 N N . GLY A 1 104 ? 9.584 11.815 -12.584 1.00 79.31 104 GLY A N 1
ATOM 832 C CA . GLY A 1 104 ? 9.137 11.651 -13.960 1.00 79.31 104 GLY A CA 1
ATOM 833 C C . GLY A 1 104 ? 8.467 10.294 -14.201 1.00 79.31 104 GLY A C 1
ATOM 834 O O . GLY A 1 104 ? 7.686 9.818 -13.378 1.00 79.31 104 GLY A O 1
ATOM 835 N N . TYR A 1 105 ? 8.805 9.669 -15.331 1.00 79.75 105 TYR A N 1
ATOM 836 C CA . TYR A 1 105 ? 8.310 8.349 -15.755 1.00 79.75 105 TYR A CA 1
ATOM 837 C C . TYR A 1 105 ? 9.229 7.187 -15.346 1.00 79.75 105 TYR A C 1
ATOM 839 O O . TYR A 1 105 ? 9.088 6.074 -15.842 1.00 79.75 105 TYR A O 1
ATOM 847 N N . GLN A 1 106 ? 10.209 7.429 -14.468 1.00 81.31 106 GLN A N 1
ATOM 848 C CA . GLN A 1 106 ? 11.139 6.381 -14.026 1.00 81.31 106 GLN A CA 1
ATOM 849 C C . GLN A 1 106 ? 10.477 5.343 -13.111 1.00 81.31 106 GLN A C 1
ATOM 851 O O . GLN A 1 106 ? 11.077 4.305 -12.844 1.00 81.31 106 GLN A O 1
ATOM 856 N N . LYS A 1 107 ? 9.274 5.642 -12.609 1.00 84.25 107 LYS A N 1
ATOM 857 C CA . LYS A 1 107 ? 8.496 4.784 -11.718 1.00 84.25 107 LYS A CA 1
ATOM 858 C C . LYS A 1 107 ? 7.176 4.424 -12.374 1.00 84.25 107 LYS A C 1
ATOM 860 O O . LYS A 1 107 ? 6.446 5.320 -12.796 1.00 84.25 107 LYS A O 1
ATOM 865 N N . GLN A 1 108 ? 6.865 3.139 -12.363 1.00 88.06 108 GLN A N 1
ATOM 866 C CA . GLN A 1 108 ? 5.568 2.596 -12.719 1.00 88.06 108 GLN A CA 1
ATOM 867 C C . GLN A 1 108 ? 4.755 2.373 -11.444 1.00 88.06 108 GLN A C 1
ATOM 869 O O . GLN A 1 108 ? 5.235 1.785 -10.469 1.00 88.06 108 GLN A O 1
ATOM 874 N N . TYR A 1 109 ? 3.527 2.877 -11.447 1.00 88.38 109 TYR A N 1
ATOM 875 C CA . TYR A 1 109 ? 2.566 2.741 -10.345 1.00 88.38 109 TYR A CA 1
ATOM 876 C C . TYR A 1 109 ? 1.328 1.958 -10.781 1.00 88.38 109 TYR A C 1
ATOM 878 O O . TYR A 1 109 ? 0.600 1.451 -9.930 1.00 88.38 109 TYR A O 1
ATOM 886 N N . GLY A 1 110 ? 1.078 1.905 -12.089 1.00 85.19 110 GLY A N 1
ATOM 887 C CA . GLY A 1 110 ? -0.145 1.391 -12.662 1.00 85.19 110 GLY A CA 1
ATOM 888 C C . GLY A 1 110 ? -0.215 -0.125 -12.645 1.00 85.19 110 GLY A C 1
ATOM 889 O O . GLY A 1 110 ? 0.788 -0.809 -12.809 1.00 85.19 110 GLY A O 1
ATOM 890 N N . PHE A 1 111 ? -1.434 -0.648 -12.580 1.00 83.44 111 PHE A N 1
ATOM 891 C CA . PHE A 1 111 ? -1.718 -1.996 -13.087 1.00 83.44 111 PHE A CA 1
ATOM 892 C C . PHE A 1 111 ? -1.675 -2.062 -14.611 1.00 83.44 111 PHE A C 1
ATOM 894 O O . PHE A 1 111 ? -1.516 -3.131 -15.193 1.00 83.44 111 PHE A O 1
ATOM 901 N N . VAL A 1 112 ? -1.871 -0.913 -15.253 1.00 84.75 112 VAL A N 1
ATOM 902 C CA . VAL A 1 112 ? -1.827 -0.760 -16.698 1.00 84.75 112 VAL A CA 1
ATOM 903 C C . VAL A 1 112 ? -0.570 0.005 -17.065 1.00 84.75 112 VAL A C 1
ATOM 905 O O . VAL A 1 112 ? -0.458 1.210 -16.807 1.00 84.75 112 VAL A O 1
ATOM 908 N N . TYR A 1 113 ? 0.344 -0.713 -17.711 1.00 84.50 113 TYR A N 1
ATOM 909 C CA . TYR A 1 113 ? 1.561 -0.138 -18.258 1.00 84.50 113 TYR A CA 1
ATOM 910 C C . TYR A 1 113 ? 1.254 0.867 -19.371 1.00 84.50 113 TYR A C 1
ATOM 912 O O . TYR A 1 113 ? 0.400 0.626 -20.233 1.00 84.50 113 TYR A O 1
ATOM 920 N N . VAL A 1 114 ? 1.982 1.984 -19.381 1.00 83.31 114 VAL A N 1
ATOM 921 C CA . VAL A 1 114 ? 1.856 3.021 -20.412 1.00 83.31 114 VAL A CA 1
ATOM 922 C C . VAL A 1 114 ? 3.168 3.182 -21.180 1.00 83.31 114 VAL A C 1
ATOM 924 O O . VAL A 1 114 ? 4.166 3.680 -20.667 1.00 83.31 114 VAL A O 1
ATOM 927 N N . ASP A 1 115 ? 3.145 2.835 -22.470 1.00 80.88 115 ASP A N 1
ATOM 928 C CA . ASP A 1 115 ? 4.283 3.049 -23.370 1.00 80.88 115 ASP A CA 1
ATOM 929 C C . ASP A 1 115 ? 4.412 4.533 -23.758 1.00 80.88 115 ASP A C 1
ATOM 931 O O . ASP A 1 115 ? 3.789 5.027 -24.705 1.00 80.88 115 ASP A O 1
ATOM 935 N N . HIS A 1 116 ? 5.270 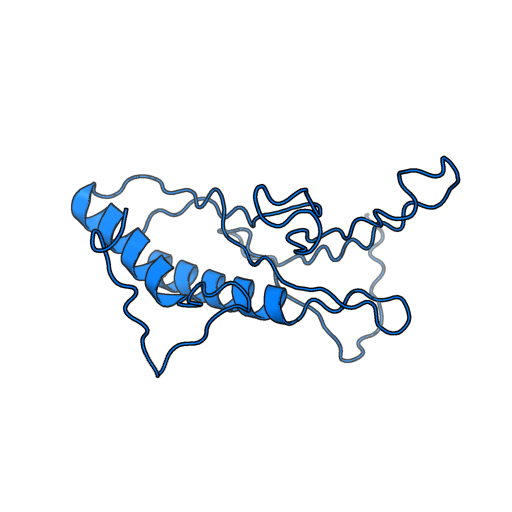5.252 -23.038 1.00 72.44 116 HIS A N 1
ATOM 936 C CA . HIS A 1 116 ? 5.534 6.670 -23.283 1.00 72.44 116 HIS A CA 1
ATOM 937 C C . HIS A 1 116 ? 6.272 6.951 -24.604 1.00 72.44 116 HIS A C 1
ATOM 939 O O . HIS A 1 116 ? 6.244 8.087 -25.080 1.00 72.44 116 HIS A O 1
ATOM 945 N N . SER A 1 117 ? 6.905 5.951 -25.231 1.00 70.31 117 SER A N 1
ATOM 946 C CA . SER A 1 117 ? 7.640 6.140 -26.491 1.00 70.31 117 SER A CA 1
ATOM 947 C C . SER A 1 117 ? 6.709 6.341 -27.694 1.00 70.31 117 SER A C 1
ATOM 949 O O . SER A 1 117 ? 7.064 7.033 -28.654 1.00 70.31 117 SER A O 1
ATOM 951 N N . LYS A 1 118 ? 5.494 5.779 -27.621 1.00 58.31 118 LYS A N 1
ATOM 952 C CA . LYS A 1 118 ? 4.495 5.810 -28.700 1.00 58.31 118 LYS A CA 1
ATOM 953 C C . LYS A 1 118 ? 3.502 6.961 -28.591 1.00 58.31 118 LYS A C 1
ATOM 955 O O . LYS A 1 118 ? 2.975 7.395 -29.614 1.00 58.31 118 LYS A O 1
ATOM 960 N N . ILE A 1 119 ? 3.288 7.506 -27.391 1.00 54.59 119 ILE A N 1
ATOM 961 C CA . ILE A 1 119 ? 2.327 8.602 -27.159 1.00 54.59 119 ILE A CA 1
ATOM 962 C C . ILE A 1 119 ? 2.683 9.856 -27.973 1.00 54.59 119 ILE A C 1
ATOM 964 O O . ILE A 1 119 ? 1.792 10.557 -28.445 1.00 54.59 119 ILE A O 1
ATOM 968 N N . TRP A 1 120 ? 3.970 10.096 -28.227 1.00 49.09 120 TRP A N 1
ATOM 969 C CA . TRP A 1 120 ? 4.436 11.263 -28.982 1.00 49.09 120 TRP A CA 1
ATOM 970 C C . TRP A 1 120 ? 4.492 11.063 -30.506 1.00 49.09 120 TRP A C 1
ATOM 972 O O . TRP A 1 120 ? 4.773 12.020 -31.222 1.00 49.09 120 TRP A O 1
ATOM 982 N N . ARG A 1 121 ? 4.240 9.850 -31.029 1.00 47.81 121 ARG A N 1
ATOM 983 C CA . ARG A 1 121 ? 4.448 9.521 -32.458 1.00 47.81 121 ARG A CA 1
ATOM 984 C C . ARG A 1 121 ? 3.181 9.253 -33.272 1.00 47.81 121 ARG A C 1
ATOM 986 O O . ARG A 1 121 ? 3.297 8.789 -34.399 1.00 47.81 121 ARG A O 1
ATOM 993 N N . GLY A 1 122 ? 1.990 9.539 -32.745 1.00 46.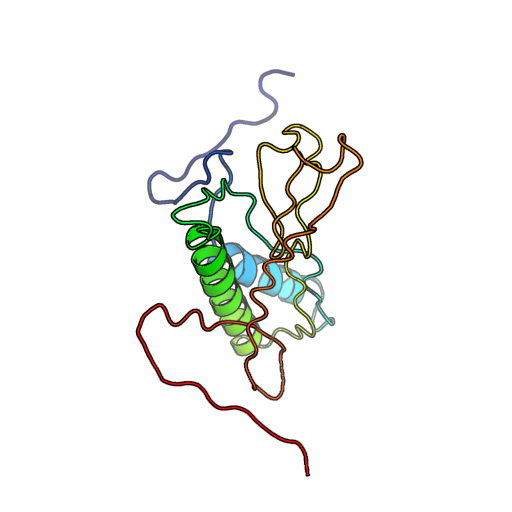59 122 GLY A N 1
ATOM 994 C CA . GLY A 1 122 ? 0.742 9.584 -33.525 1.00 46.59 122 GLY A CA 1
ATOM 995 C C . GLY A 1 122 ? 0.283 8.284 -34.210 1.00 46.59 122 GLY A C 1
ATOM 996 O O . GLY A 1 122 ? -0.795 8.287 -34.789 1.00 46.59 122 GLY A O 1
ATOM 997 N N . ASN A 1 123 ? 1.030 7.179 -34.127 1.00 34.88 123 ASN A N 1
ATOM 998 C CA . ASN A 1 123 ? 0.721 5.929 -34.816 1.00 34.88 123 ASN A CA 1
ATOM 999 C C . ASN A 1 123 ? 0.637 4.748 -33.840 1.00 34.88 123 ASN A C 1
ATOM 1001 O O . ASN A 1 123 ? 1.634 4.299 -33.286 1.00 34.88 123 ASN A O 1
ATOM 1005 N N . GLU A 1 124 ? -0.609 4.301 -33.678 1.00 48.72 124 GLU A N 1
ATOM 1006 C CA . GLU A 1 124 ? -1.114 2.929 -33.561 1.00 48.72 124 GLU A CA 1
ATOM 1007 C C . GLU A 1 124 ? -0.502 1.915 -32.569 1.00 48.72 124 GLU A C 1
ATOM 1009 O O . GLU A 1 124 ? 0.696 1.668 -32.483 1.00 48.72 124 GLU A O 1
ATOM 1014 N N . ARG A 1 125 ? -1.448 1.203 -31.929 1.00 37.44 125 ARG A N 1
ATOM 1015 C CA . ARG A 1 125 ? -1.351 0.106 -30.944 1.00 37.44 125 ARG A CA 1
ATOM 1016 C C . ARG A 1 125 ? -1.070 0.545 -29.509 1.00 37.44 125 ARG A C 1
ATOM 1018 O O . ARG A 1 125 ? 0.053 0.530 -29.012 1.00 37.44 125 ARG A O 1
ATOM 1025 N N . ARG A 1 126 ? -2.170 0.857 -28.819 1.00 40.06 126 ARG A N 1
ATOM 1026 C CA . ARG A 1 126 ? -2.234 0.917 -27.358 1.00 40.06 126 ARG A CA 1
ATOM 1027 C C . ARG A 1 126 ? -2.219 -0.522 -26.842 1.00 40.06 126 ARG A C 1
ATOM 1029 O O . ARG A 1 126 ? -3.228 -1.216 -26.938 1.00 40.06 126 ARG A O 1
ATOM 1036 N N . VAL A 1 127 ? -1.067 -0.994 -26.378 1.00 38.19 127 VAL A N 1
ATOM 1037 C CA . VAL A 1 127 ? -0.997 -2.264 -25.651 1.00 38.19 127 VAL A CA 1
ATOM 1038 C C . VAL A 1 127 ? -1.484 -1.967 -24.242 1.00 38.19 127 VAL A C 1
ATOM 1040 O O . VAL A 1 127 ? -0.746 -1.435 -23.423 1.00 38.19 127 VAL A O 1
ATOM 1043 N N . PHE A 1 128 ? -2.760 -2.235 -23.993 1.00 36.91 128 PHE A N 1
ATOM 1044 C CA . PHE A 1 128 ? -3.294 -2.282 -22.643 1.00 36.91 128 PHE A CA 1
ATOM 1045 C C . PHE A 1 128 ? -3.058 -3.699 -22.137 1.00 36.91 128 PHE A C 1
ATOM 1047 O O . PHE A 1 128 ? -3.852 -4.593 -22.422 1.00 36.91 128 PHE A O 1
ATOM 1054 N N . MET A 1 129 ? -1.947 -3.930 -21.440 1.00 32.09 129 MET A N 1
ATOM 1055 C CA . MET A 1 129 ? -1.842 -5.150 -2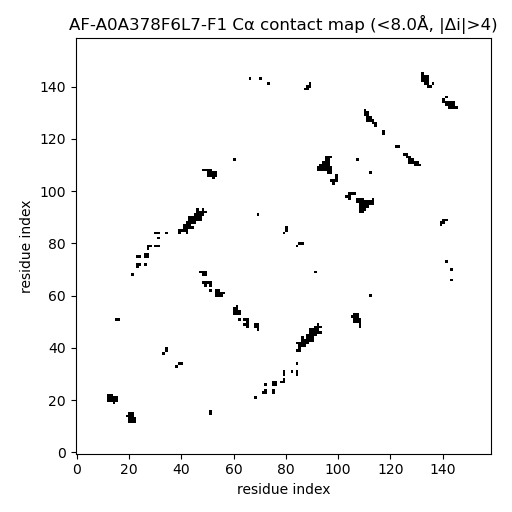0.650 1.00 32.09 129 MET A CA 1
ATOM 1056 C C . MET A 1 129 ? -2.604 -4.887 -19.358 1.00 32.09 129 MET A C 1
ATOM 1058 O O . MET A 1 129 ? -2.204 -4.068 -18.537 1.00 32.09 129 MET A O 1
ATOM 1062 N N . VAL A 1 130 ? -3.785 -5.488 -19.266 1.00 35.50 130 VAL A N 1
ATOM 1063 C CA . VAL A 1 130 ? -4.694 -5.344 -18.137 1.00 35.50 130 VAL A CA 1
ATOM 1064 C C . VAL A 1 130 ? -4.651 -6.662 -17.386 1.00 35.50 130 VAL A C 1
ATOM 1066 O O . VAL A 1 130 ? -5.377 -7.595 -17.722 1.00 35.50 130 VAL A O 1
ATOM 1069 N N . GLN A 1 131 ? -3.796 -6.755 -16.372 1.00 34.03 131 GLN A N 1
ATOM 1070 C CA . GLN A 1 131 ? -3.856 -7.871 -15.435 1.00 34.03 131 GLN A CA 1
ATOM 1071 C C . GLN A 1 131 ? -4.905 -7.542 -14.366 1.00 34.03 131 GLN A C 1
ATOM 1073 O O . GLN A 1 131 ? -4.589 -7.159 -13.243 1.00 34.03 131 GLN A O 1
ATOM 1078 N N . ILE A 1 132 ? -6.188 -7.629 -14.738 1.00 37.19 132 ILE A N 1
ATOM 1079 C CA . ILE A 1 132 ? -7.277 -7.593 -13.755 1.00 37.19 132 ILE A CA 1
ATOM 1080 C C . ILE A 1 132 ? -7.342 -8.970 -13.119 1.00 37.19 132 ILE A C 1
ATOM 1082 O O . ILE A 1 132 ? -7.734 -9.952 -13.747 1.00 37.19 132 ILE A O 1
ATOM 1086 N N . CYS A 1 133 ? -6.975 -9.027 -11.850 1.00 34.31 133 CYS A N 1
ATOM 1087 C CA . CYS A 1 133 ? -7.233 -10.185 -11.030 1.00 34.31 133 CYS A CA 1
ATOM 1088 C C . CYS A 1 133 ? -8.558 -9.988 -10.259 1.00 34.31 133 CYS A C 1
ATOM 1090 O O . CYS A 1 133 ? -8.930 -8.871 -9.899 1.00 34.31 133 CYS A O 1
ATOM 1092 N N . TYR A 1 134 ? -9.315 -11.065 -10.053 1.00 33.91 134 TYR A N 1
ATOM 1093 C CA . TYR A 1 134 ? -10.627 -11.049 -9.406 1.00 33.91 134 TYR A CA 1
ATOM 1094 C C . TYR A 1 134 ? -10.677 -12.129 -8.323 1.00 33.91 134 TYR A C 1
ATOM 1096 O O . TYR A 1 134 ? -10.360 -13.284 -8.596 1.00 33.91 134 TYR A O 1
ATOM 1104 N N . CYS A 1 135 ? -11.096 -11.769 -7.106 1.00 39.12 135 CYS A N 1
ATOM 1105 C CA . CYS A 1 135 ? -11.330 -12.716 -6.017 1.00 39.12 135 CYS A CA 1
ATOM 1106 C C . CYS A 1 135 ? -12.692 -12.458 -5.356 1.00 39.12 135 CYS A C 1
ATOM 1108 O O . CYS A 1 135 ? -13.055 -11.327 -5.030 1.00 39.12 135 CYS A O 1
ATOM 1110 N N . GLN A 1 136 ? -13.456 -13.534 -5.176 1.00 36.16 136 GLN A N 1
ATOM 1111 C CA . GLN A 1 136 ? -14.799 -13.549 -4.601 1.00 36.16 136 GLN A CA 1
ATOM 1112 C C . GLN A 1 136 ? -14.735 -13.768 -3.087 1.00 36.16 136 GLN A C 1
ATOM 1114 O O . GLN A 1 136 ? -14.853 -14.890 -2.602 1.00 36.16 136 GLN A O 1
ATOM 1119 N N . SER A 1 137 ? -14.610 -12.684 -2.322 1.00 36.19 137 SER A N 1
ATOM 1120 C CA . SER A 1 137 ? -14.918 -12.687 -0.890 1.00 36.19 137 SER A CA 1
ATOM 1121 C C . SER A 1 137 ? -15.983 -11.634 -0.606 1.00 36.19 137 SER A C 1
ATOM 1123 O O . SER A 1 137 ? -15.814 -10.452 -0.892 1.00 36.19 137 SER A O 1
ATOM 1125 N N . ARG A 1 138 ? -17.129 -12.071 -0.073 1.00 40.88 138 ARG A N 1
ATOM 1126 C CA . ARG A 1 138 ? -18.404 -11.325 -0.023 1.00 40.88 138 ARG A CA 1
ATOM 1127 C C . ARG A 1 138 ? -18.423 -10.076 0.880 1.00 40.88 138 ARG A C 1
ATOM 1129 O O . ARG A 1 138 ? -19.513 -9.608 1.200 1.00 40.88 138 ARG A O 1
ATOM 1136 N N . ARG A 1 139 ? -17.283 -9.553 1.348 1.00 42.84 139 ARG A N 1
ATOM 1137 C CA . ARG A 1 139 ? -17.256 -8.396 2.270 1.00 42.84 139 ARG A CA 1
ATOM 1138 C C . ARG A 1 139 ? -16.176 -7.349 2.008 1.00 42.84 139 ARG A C 1
ATOM 1140 O O . ARG A 1 139 ? -16.374 -6.217 2.431 1.00 42.84 139 ARG A O 1
ATOM 1147 N N . THR A 1 140 ? -15.122 -7.663 1.258 1.00 40.53 140 THR A N 1
ATOM 1148 C CA . THR A 1 140 ? -14.075 -6.687 0.929 1.00 40.53 140 THR A CA 1
ATOM 1149 C C . THR A 1 140 ? -13.474 -7.063 -0.420 1.00 40.53 140 THR A C 1
ATOM 1151 O O . THR A 1 140 ? -12.999 -8.183 -0.592 1.00 40.53 140 THR A O 1
ATOM 1154 N N . ALA A 1 141 ? -13.537 -6.157 -1.397 1.00 35.16 141 ALA A N 1
ATOM 1155 C CA . ALA A 1 141 ? -12.942 -6.373 -2.7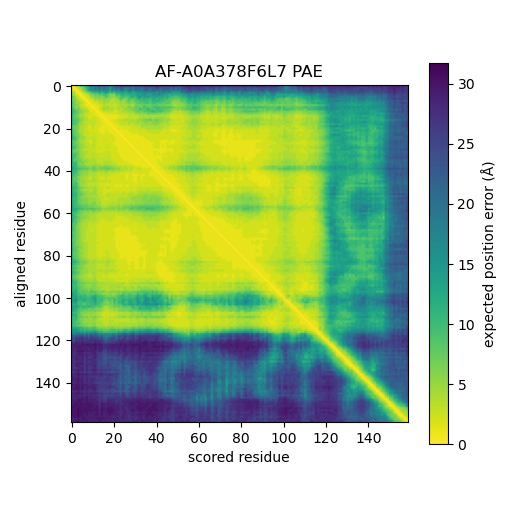12 1.00 35.16 141 ALA A CA 1
ATOM 1156 C C . ALA A 1 141 ? -11.417 -6.245 -2.599 1.00 35.16 141 ALA A C 1
ATOM 1158 O O . ALA A 1 141 ? -10.895 -5.140 -2.471 1.00 35.16 141 ALA A O 1
ATOM 1159 N N . LEU A 1 142 ? -10.716 -7.378 -2.590 1.00 38.34 142 LEU A N 1
ATOM 1160 C CA . LEU A 1 142 ? -9.259 -7.467 -2.507 1.00 38.34 142 LEU A CA 1
ATOM 1161 C C . LEU A 1 142 ? -8.795 -8.528 -3.521 1.00 38.34 142 LEU A C 1
ATOM 1163 O O . LEU A 1 142 ? -9.372 -9.610 -3.606 1.00 38.34 142 LEU A O 1
ATOM 1167 N N . ILE A 1 143 ? -7.825 -8.162 -4.360 1.00 46.72 143 ILE A N 1
ATOM 1168 C CA . ILE A 1 143 ? -7.516 -8.771 -5.664 1.00 46.72 143 ILE A CA 1
ATOM 1169 C C . ILE A 1 143 ? -6.156 -9.490 -5.597 1.00 46.72 143 ILE A C 1
ATOM 1171 O O . ILE A 1 143 ? -5.176 -8.767 -5.525 1.00 46.72 143 ILE A O 1
ATOM 1175 N N . PHE A 1 144 ? -6.056 -10.835 -5.674 1.00 31.52 144 PHE A N 1
ATOM 1176 C CA . PHE A 1 144 ? -4.790 -11.548 -5.995 1.00 31.52 144 PHE A CA 1
ATOM 1177 C C . PHE A 1 144 ? -4.956 -12.976 -6.555 1.00 31.52 144 PHE A C 1
ATOM 1179 O O . PHE A 1 144 ? -5.683 -13.796 -6.002 1.00 31.52 144 PHE A O 1
ATOM 1186 N N . SER A 1 145 ? -4.236 -13.245 -7.656 1.00 28.91 145 SER A N 1
ATOM 1187 C CA . SER A 1 145 ? -3.970 -14.522 -8.338 1.00 28.91 145 SER A CA 1
ATOM 1188 C C . SER A 1 145 ? -3.246 -14.206 -9.661 1.00 28.91 145 SER A C 1
ATOM 1190 O O . SER A 1 145 ? -3.887 -13.964 -10.686 1.00 28.91 145 SER A O 1
ATOM 1192 N N . CYS A 1 146 ? -1.911 -14.213 -9.637 1.00 32.84 146 CYS A N 1
ATOM 1193 C CA . CYS A 1 146 ? -1.081 -14.407 -10.827 1.00 32.84 146 CYS A CA 1
ATOM 1194 C C . CYS A 1 146 ? -0.597 -15.864 -10.798 1.00 32.84 146 CYS A C 1
ATOM 1196 O O . CYS A 1 146 ? 0.282 -16.224 -10.016 1.00 32.84 146 CYS A O 1
ATOM 1198 N N . GLY A 1 147 ? -1.222 -16.732 -11.591 1.00 31.50 147 GLY A N 1
ATOM 1199 C CA . GLY A 1 147 ? -0.765 -18.105 -11.769 1.00 31.50 147 GLY A CA 1
ATOM 1200 C C . GLY A 1 147 ? 0.292 -18.168 -12.867 1.00 31.50 147 GLY A C 1
ATOM 1201 O O . GLY A 1 147 ? -0.060 -18.376 -14.020 1.00 31.50 147 GLY A O 1
ATOM 1202 N N . ARG A 1 148 ? 1.583 -18.058 -12.524 1.00 40.06 148 ARG A N 1
ATOM 1203 C CA . ARG A 1 148 ? 2.697 -18.400 -13.445 1.00 40.06 148 ARG A CA 1
ATOM 1204 C C . ARG A 1 148 ? 2.936 -19.911 -13.587 1.00 40.06 148 ARG A C 1
ATOM 1206 O O . ARG A 1 148 ? 3.932 -20.340 -14.163 1.00 40.06 148 ARG A O 1
ATOM 1213 N N . HIS A 1 149 ? 2.012 -20.735 -13.098 1.00 31.14 149 HIS A N 1
ATOM 1214 C CA . HIS A 1 149 ? 2.013 -22.178 -13.307 1.00 31.14 149 HIS A CA 1
ATOM 1215 C C . HIS A 1 149 ? 0.685 -22.607 -13.932 1.00 31.14 149 HIS A C 1
ATOM 1217 O O . HIS A 1 149 ? -0.323 -22.749 -13.250 1.00 31.14 149 HIS A O 1
ATOM 1223 N N . SER A 1 150 ? 0.720 -22.746 -15.261 1.00 31.39 150 SER A N 1
ATOM 1224 C CA . SER A 1 150 ? -0.145 -23.573 -16.115 1.00 31.39 150 SER A CA 1
ATOM 1225 C C . SER A 1 150 ? -1.407 -24.159 -15.460 1.00 31.39 150 SER A C 1
ATOM 1227 O O . SER A 1 150 ? -1.344 -25.211 -14.823 1.00 31.39 150 SER A O 1
ATOM 1229 N N . ALA A 1 151 ? -2.566 -23.559 -15.737 1.00 25.92 151 ALA A N 1
ATOM 1230 C CA . ALA A 1 151 ? -3.855 -24.248 -15.693 1.00 25.92 151 ALA A CA 1
ATOM 1231 C C . ALA A 1 151 ? -4.701 -23.842 -16.921 1.00 25.92 151 ALA A C 1
ATOM 1233 O O . ALA A 1 151 ? -4.701 -22.665 -17.289 1.00 25.92 151 ALA A O 1
ATOM 1234 N N . PRO A 1 152 ? -5.366 -24.797 -17.601 1.00 27.08 152 PRO A N 1
ATOM 1235 C CA . PRO A 1 152 ? -6.052 -24.564 -18.870 1.00 27.08 152 PRO A CA 1
ATOM 1236 C C . PRO A 1 152 ? -7.333 -23.741 -18.687 1.00 27.08 152 PRO A C 1
ATOM 1238 O O . PRO A 1 152 ? -8.024 -23.850 -17.676 1.00 27.08 152 PRO A O 1
ATOM 1241 N N . GLY A 1 153 ? -7.616 -22.905 -19.689 1.00 28.98 153 GLY A N 1
ATOM 1242 C CA . GLY A 1 153 ? -8.648 -21.875 -19.666 1.00 28.98 153 GLY A CA 1
ATOM 1243 C C . GLY A 1 153 ? -10.072 -22.374 -19.424 1.00 28.98 153 GLY A C 1
ATOM 1244 O O . GLY A 1 153 ? -10.462 -23.457 -19.856 1.00 28.98 153 GLY A O 1
ATOM 1245 N N . LEU A 1 154 ? -10.865 -21.511 -18.789 1.00 23.81 154 LEU A N 1
ATOM 1246 C CA . LEU A 1 154 ? -12.314 -21.632 -18.739 1.00 23.81 154 LEU A CA 1
ATOM 1247 C C . LEU A 1 154 ? -12.930 -20.389 -19.389 1.00 23.81 154 LEU A C 1
ATOM 1249 O O . LEU A 1 154 ? -12.897 -19.291 -18.837 1.00 23.81 154 LEU A O 1
ATOM 1253 N N . ILE A 1 155 ? -13.458 -20.581 -20.594 1.00 25.69 155 ILE A N 1
ATOM 1254 C CA . ILE A 1 155 ? -14.398 -19.668 -21.243 1.00 25.69 155 ILE A CA 1
ATOM 1255 C C . ILE A 1 155 ? -15.720 -19.816 -20.482 1.00 25.69 155 ILE A C 1
ATOM 1257 O O . ILE A 1 155 ? -16.225 -20.931 -20.361 1.00 25.69 155 ILE A O 1
ATOM 1261 N N . LEU A 1 156 ? -16.275 -18.724 -19.958 1.00 25.39 156 LEU A N 1
ATOM 1262 C CA . LEU A 1 156 ? -17.638 -18.708 -19.426 1.00 25.39 156 LEU A CA 1
ATOM 1263 C C . LEU A 1 156 ? -18.532 -17.951 -20.409 1.00 25.39 156 LEU A C 1
ATOM 1265 O O . LEU A 1 156 ? -18.512 -16.722 -20.460 1.00 25.39 156 LEU A O 1
ATOM 1269 N N . GLU A 1 157 ? -19.297 -18.706 -21.197 1.00 22.56 157 GLU A N 1
ATOM 1270 C CA . GLU A 1 157 ? -20.510 -18.202 -21.841 1.00 22.56 157 GLU A CA 1
ATOM 1271 C C . GLU A 1 157 ? -21.571 -17.936 -20.763 1.00 22.56 157 GLU A C 1
ATOM 1273 O O . GLU A 1 157 ? -21.758 -18.733 -19.842 1.00 22.56 157 GLU A O 1
ATOM 1278 N N . TYR A 1 158 ? -22.243 -16.791 -20.864 1.00 26.95 158 TYR A N 1
ATOM 1279 C CA . TYR A 1 158 ? -23.328 -16.390 -19.971 1.00 26.95 158 TYR A CA 1
ATOM 1280 C C . TYR A 1 158 ? -24.647 -16.968 -20.509 1.00 26.95 158 TYR A C 1
ATOM 1282 O O . TYR A 1 158 ? -24.999 -16.706 -21.660 1.00 26.95 158 TYR A O 1
ATOM 1290 N N . SER A 1 159 ? -25.361 -17.747 -19.692 1.00 32.41 159 SER A N 1
ATOM 1291 C CA . SER A 1 159 ? -26.790 -18.066 -19.867 1.00 32.41 159 SER A CA 1
ATOM 1292 C C . SER A 1 159 ? -27.596 -17.363 -18.786 1.00 32.41 159 SER A C 1
ATOM 1294 O O . SER A 1 159 ? -27.116 -17.366 -17.629 1.00 32.41 159 SER A O 1
#

Radius of gyration: 18.9 Å; Cα contacts (8 Å, |Δi|>4): 183; chains: 1; bounding box: 47×48×54 Å

Secondary structure (DSSP, 8-state):
--SS------TTSEE-TTS-EE-THHHHHHHHHHHHHH-S--EEEEEE---B---EETTEE--HHHHHHHHHHHHHHHHHHHTT--EEEEEES-SB---BTTTBTSSB--SB---HHHHTS--S-----B-------TT---------S----------

InterPro domains:
  IPR001360 Glycoside hydrolase family 1 [PF00232] (9-118)
  IPR001360 Glycoside hydrolase family 1 [PR00131] (43-51)
  IPR001360 Glycoside hydrolase family 1 [PR00131] (63-74)
  IPR001360 Glycoside hydrolase family 1 [PR00131] (84-101)
  IPR001360 Glycoside hydrolase family 1 [PR00131] (108-120)
  IPR001360 Glycoside hydrolase family 1 [PTHR10353] (20-118)
  IPR017853 Glycoside hydrolase superfamily [SSF51445] (3-118)
  IPR018120 Glycoside hydrolase family 1, active site [PS00572] (43-51)

Solvent-accessible surface area (backbone atoms only — not comparable to full-atom values): 10289 Å² total; per-residue (Å²): 133,86,84,84,74,76,90,85,77,64,91,89,60,51,62,48,100,83,70,47,74,65,55,39,62,54,56,22,52,50,53,50,50,48,35,75,73,70,43,94,53,84,38,64,43,78,66,49,68,50,74,40,76,60,55,71,57,99,86,39,77,52,51,65,72,46,53,54,53,48,53,47,37,51,55,20,48,52,50,30,45,75,74,68,50,50,68,80,47,66,35,70,38,33,67,49,44,54,78,39,90,93,59,41,76,69,37,40,32,29,60,24,61,66,70,72,81,50,72,82,62,85,61,86,80,87,68,74,56,73,77,80,49,79,47,97,49,101,84,58,81,58,67,74,73,85,75,93,66,89,76,85,87,81,86,81,84,88,130

Foldseek 3Di:
DPPPDDDDDDPPFDAAPVRHTLDLLVLLVVLVVCCVVPNADEDEAQEDWDWHAFDQDPNDTRDVVGQVSQVSNVVNVVVSVVVPHNYQAYHYPDQEADQDPPCGNRTGTHLFYDDPVCVPPPDDDDPGPRPFAFDDDPGYTRGDDDPPDDDDDDDDDDD

Mean predicted aligned error: 11.32 Å

Organism: Klebsiella pneumoniae (NCBI:txid573)

pLDDT: mean 75.07, std 24.76, range [22.56, 98.25]